Protein AF-A0A536F6Z3-F1 (afdb_monomer_lite)

Sequence (58 aa):
MEVQAIGAGAINQAVKAIAISRGYVAAGGFDLVCIPSFIDISIDGEERTGIRLLVESR

pLDDT: mean 96.07, std 2.51, range [86.44, 98.56]

Structure (mmCIF, N/CA/C/O backbone):
data_AF-A0A536F6Z3-F1
#
_entry.id   AF-A0A536F6Z3-F1
#
loop_
_atom_site.group_PDB
_atom_site.id
_atom_site.type_symbol
_atom_site.label_atom_id
_atom_site.label_alt_id
_atom_site.label_comp_id
_atom_site.label_asym_id
_atom_site.label_entity_id
_atom_site.label_seq_id
_atom_site.pdbx_PDB_ins_code
_atom_site.Cartn_x
_atom_site.Cartn_y
_atom_site.Cartn_z
_atom_site.occupancy
_atom_site.B_iso_or_equiv
_atom_site.auth_seq_id
_atom_site.auth_comp_id
_atom_site.auth_asym_id
_atom_site.auth_atom_id
_atom_site.pdbx_PDB_model_num
ATOM 1 N N . MET A 1 1 ? -4.604 1.093 -9.171 1.00 92.75 1 MET A N 1
ATOM 2 C CA . MET A 1 1 ? -5.188 0.098 -8.239 1.00 92.75 1 MET A CA 1
ATOM 3 C C . MET A 1 1 ? -5.110 0.660 -6.835 1.00 92.75 1 MET A C 1
ATOM 5 O O . MET A 1 1 ? -4.151 1.354 -6.532 1.00 92.75 1 MET A O 1
ATOM 9 N N . GLU A 1 2 ? -6.077 0.343 -5.984 1.00 95.38 2 GLU A N 1
ATOM 10 C CA . GLU A 1 2 ? -6.034 0.688 -4.564 1.00 95.38 2 GLU A CA 1
ATOM 11 C C . GLU A 1 2 ? -5.949 -0.581 -3.707 1.00 95.38 2 GLU A C 1
ATOM 13 O O . GLU A 1 2 ? -6.633 -1.566 -3.990 1.00 95.38 2 GLU A O 1
ATOM 18 N N . VAL A 1 3 ? -5.110 -0.555 -2.668 1.00 96.62 3 VAL A N 1
ATOM 19 C CA . VAL A 1 3 ? -5.046 -1.588 -1.626 1.00 96.62 3 VAL A CA 1
ATOM 20 C C . VAL A 1 3 ? -5.292 -0.935 -0.272 1.00 96.62 3 VAL A C 1
ATOM 22 O O . VAL A 1 3 ? -4.626 0.039 0.071 1.00 96.62 3 VAL A O 1
ATOM 25 N N . GLN A 1 4 ? -6.214 -1.485 0.514 1.00 96.38 4 GLN A N 1
ATOM 26 C CA . GLN A 1 4 ? -6.469 -1.054 1.888 1.00 96.38 4 GLN A CA 1
ATOM 27 C C . GLN A 1 4 ? -5.993 -2.139 2.854 1.00 96.38 4 GLN A C 1
ATOM 29 O O . GLN A 1 4 ? -6.274 -3.321 2.657 1.00 96.38 4 GLN A O 1
ATOM 34 N N . ALA A 1 5 ? -5.249 -1.747 3.885 1.00 96.81 5 ALA A N 1
ATOM 35 C CA . ALA A 1 5 ? -4.703 -2.670 4.870 1.00 96.81 5 ALA A CA 1
ATOM 36 C C . ALA A 1 5 ? -4.792 -2.092 6.286 1.00 96.81 5 ALA A C 1
ATOM 38 O O . ALA A 1 5 ? -4.483 -0.922 6.516 1.00 96.81 5 ALA A O 1
ATOM 39 N N . ILE A 1 6 ? -5.168 -2.940 7.247 1.00 96.19 6 ILE A N 1
ATOM 40 C CA . ILE A 1 6 ? -5.291 -2.587 8.665 1.00 96.19 6 ILE A CA 1
ATOM 41 C C . ILE A 1 6 ? -4.359 -3.484 9.479 1.00 96.19 6 ILE A C 1
ATOM 43 O O . ILE A 1 6 ? -4.378 -4.708 9.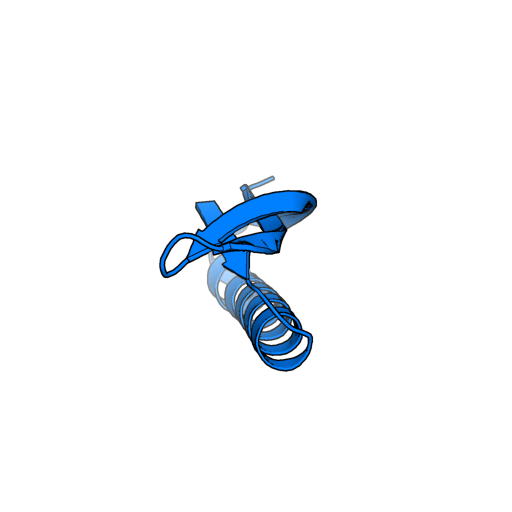351 1.00 96.19 6 ILE A O 1
ATOM 47 N N . GLY A 1 7 ? -3.541 -2.862 10.329 1.00 95.12 7 GLY A N 1
ATOM 48 C CA . GLY A 1 7 ? -2.570 -3.552 11.175 1.00 95.12 7 GLY A CA 1
ATOM 49 C C . GLY A 1 7 ? -1.238 -3.860 10.480 1.00 95.12 7 GLY A C 1
ATOM 50 O O . GLY A 1 7 ? -1.147 -4.035 9.264 1.00 95.12 7 GLY A O 1
ATOM 51 N N . ALA A 1 8 ? -0.173 -3.947 11.282 1.00 96.44 8 ALA A N 1
ATOM 52 C CA . ALA A 1 8 ? 1.207 -4.045 10.795 1.00 96.44 8 ALA A CA 1
ATOM 53 C C . ALA A 1 8 ? 1.456 -5.264 9.886 1.00 96.44 8 ALA A C 1
ATOM 55 O O . ALA A 1 8 ? 2.166 -5.161 8.885 1.00 96.44 8 ALA A O 1
ATOM 56 N N . GLY A 1 9 ? 0.849 -6.411 10.207 1.00 97.88 9 GLY A N 1
ATOM 57 C CA . GLY A 1 9 ? 0.979 -7.633 9.412 1.00 97.88 9 GLY A CA 1
ATOM 58 C C . GLY A 1 9 ? 0.405 -7.480 8.003 1.00 97.88 9 GLY A C 1
ATOM 59 O O . GLY A 1 9 ? 1.096 -7.776 7.029 1.00 97.88 9 GLY A O 1
ATOM 60 N N . ALA A 1 10 ? -0.823 -6.968 7.888 1.00 97.50 10 ALA A N 1
ATOM 61 C CA . ALA A 1 10 ? -1.481 -6.761 6.600 1.00 97.50 10 ALA A CA 1
ATOM 62 C C . ALA A 1 10 ? -0.740 -5.721 5.749 1.00 97.50 10 ALA A C 1
ATOM 64 O O . ALA A 1 10 ? -0.506 -5.956 4.566 1.00 97.50 10 ALA A O 1
ATOM 65 N N . ILE A 1 11 ? -0.294 -4.618 6.362 1.00 98.06 11 ILE A N 1
ATOM 66 C CA . ILE A 1 11 ? 0.482 -3.573 5.678 1.00 98.06 11 ILE A CA 1
ATOM 67 C C . ILE A 1 11 ? 1.791 -4.149 5.121 1.00 98.06 11 ILE A C 1
ATOM 69 O O . ILE A 1 11 ? 2.115 -3.934 3.956 1.00 98.06 11 ILE A O 1
ATOM 73 N N . ASN A 1 12 ? 2.519 -4.943 5.912 1.00 98.31 12 ASN A N 1
ATOM 74 C CA . ASN A 1 12 ? 3.743 -5.602 5.454 1.00 98.31 12 ASN A CA 1
ATOM 75 C C . ASN A 1 12 ? 3.482 -6.533 4.257 1.00 98.31 12 ASN A C 1
ATOM 77 O O . ASN A 1 12 ? 4.251 -6.534 3.297 1.00 98.31 12 ASN A O 1
ATOM 81 N N . GLN A 1 13 ? 2.391 -7.308 4.284 1.00 98.56 13 GLN A N 1
ATOM 82 C CA . GLN A 1 13 ? 2.038 -8.180 3.158 1.00 98.56 13 GLN A CA 1
ATOM 83 C C . GLN A 1 13 ? 1.639 -7.384 1.913 1.00 98.56 13 GLN A C 1
ATOM 85 O O . GLN A 1 13 ? 2.073 -7.727 0.815 1.00 98.56 13 GLN A O 1
ATOM 90 N N . ALA A 1 14 ? 0.890 -6.292 2.073 1.00 98.31 14 ALA A N 1
ATOM 91 C CA . ALA A 1 14 ? 0.526 -5.413 0.968 1.00 98.31 14 ALA A CA 1
ATOM 92 C C . ALA A 1 14 ? 1.769 -4.805 0.295 1.00 98.31 14 ALA A C 1
ATOM 94 O O . ALA A 1 14 ? 1.906 -4.864 -0.925 1.00 98.31 14 ALA A O 1
ATOM 95 N N . VAL A 1 15 ? 2.729 -4.305 1.080 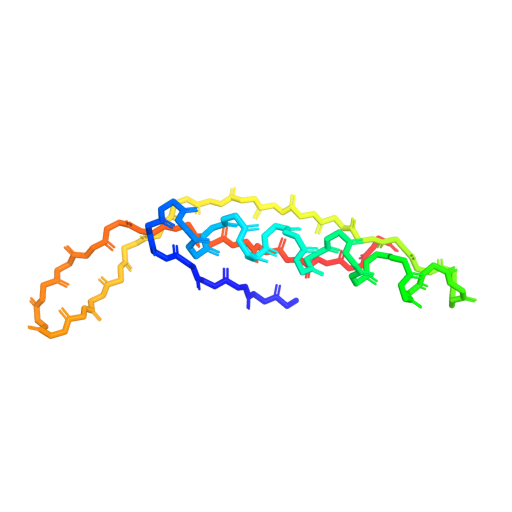1.00 98.31 15 VAL A N 1
ATOM 96 C CA . VAL A 1 15 ? 3.987 -3.752 0.550 1.00 98.31 15 VAL A CA 1
ATOM 97 C C . VAL A 1 15 ? 4.823 -4.826 -0.156 1.00 98.31 15 VAL A C 1
ATOM 99 O O . VAL A 1 15 ? 5.331 -4.581 -1.251 1.00 98.31 15 VAL A O 1
ATOM 102 N N . LYS A 1 16 ? 4.928 -6.037 0.410 1.00 98.50 16 LYS A N 1
ATOM 103 C CA . LYS A 1 16 ? 5.606 -7.170 -0.249 1.00 98.50 16 LYS A CA 1
ATOM 104 C C . LYS A 1 16 ? 4.951 -7.533 -1.580 1.00 98.50 16 LYS A C 1
ATOM 106 O O . LYS A 1 16 ? 5.658 -7.748 -2.561 1.00 98.50 16 LYS A O 1
ATOM 111 N N . ALA A 1 17 ? 3.620 -7.563 -1.630 1.00 98.44 17 ALA A N 1
ATOM 112 C CA . ALA A 1 17 ? 2.882 -7.836 -2.857 1.00 98.44 17 ALA A CA 1
ATOM 113 C C . ALA A 1 17 ? 3.149 -6.768 -3.928 1.00 98.44 17 ALA A C 1
ATOM 115 O O . ALA A 1 17 ? 3.394 -7.116 -5.079 1.00 98.44 17 ALA A O 1
ATOM 116 N N . ILE A 1 18 ? 3.190 -5.482 -3.559 1.00 97.56 18 ILE A N 1
ATOM 117 C CA . ILE A 1 18 ? 3.547 -4.393 -4.484 1.00 97.56 18 ILE A CA 1
ATOM 118 C C . ILE A 1 18 ? 4.974 -4.577 -5.018 1.00 97.56 18 ILE A C 1
ATOM 120 O O . ILE A 1 18 ? 5.196 -4.457 -6.222 1.00 97.56 18 ILE A O 1
ATOM 124 N N . ALA A 1 19 ? 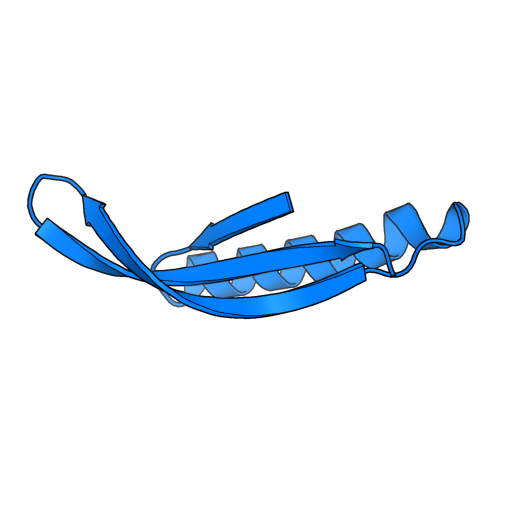5.935 -4.920 -4.155 1.00 97.88 19 ALA A N 1
ATOM 125 C CA . ALA A 1 19 ? 7.315 -5.169 -4.568 1.00 97.88 19 ALA A CA 1
ATOM 126 C C . ALA A 1 19 ? 7.433 -6.344 -5.558 1.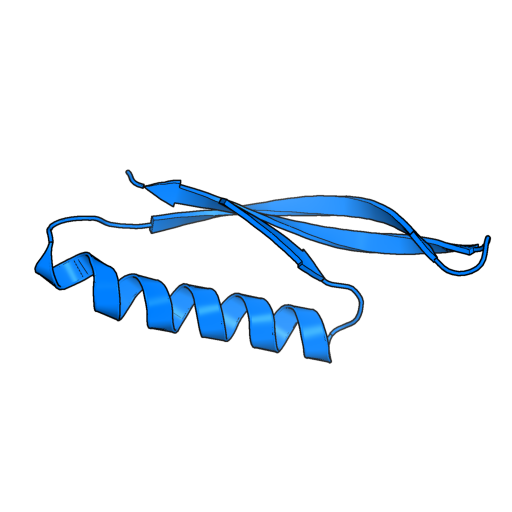00 97.88 19 ALA A C 1
ATOM 128 O O . ALA A 1 19 ? 8.148 -6.234 -6.553 1.00 97.88 19 ALA A O 1
ATOM 129 N N . ILE A 1 20 ? 6.696 -7.436 -5.330 1.00 97.88 20 ILE A N 1
ATOM 130 C CA . ILE A 1 20 ? 6.624 -8.577 -6.256 1.00 97.88 20 ILE A CA 1
ATOM 131 C C . ILE A 1 20 ? 5.989 -8.153 -7.589 1.00 97.88 20 ILE A C 1
ATOM 133 O O . ILE A 1 20 ? 6.541 -8.433 -8.652 1.00 97.88 20 ILE A O 1
ATOM 137 N N . SER A 1 21 ? 4.870 -7.426 -7.543 1.00 97.00 21 SER A N 1
ATOM 138 C CA . SER A 1 21 ? 4.161 -6.948 -8.735 1.00 97.00 21 SER A CA 1
ATOM 139 C C . SER A 1 21 ? 5.025 -6.052 -9.619 1.00 97.00 21 SER A C 1
ATOM 141 O O . SER A 1 21 ? 4.950 -6.170 -10.840 1.00 97.00 21 SER A O 1
ATOM 143 N N . ARG A 1 22 ? 5.900 -5.219 -9.033 1.00 96.75 22 ARG A N 1
ATOM 144 C CA . ARG A 1 22 ? 6.887 -4.435 -9.799 1.00 96.75 22 ARG A CA 1
ATOM 145 C C . ARG A 1 22 ? 7.783 -5.323 -10.662 1.00 96.75 22 ARG A C 1
ATOM 147 O O . ARG A 1 22 ? 8.023 -4.992 -11.816 1.00 96.75 22 ARG A O 1
ATOM 154 N N . GLY A 1 23 ? 8.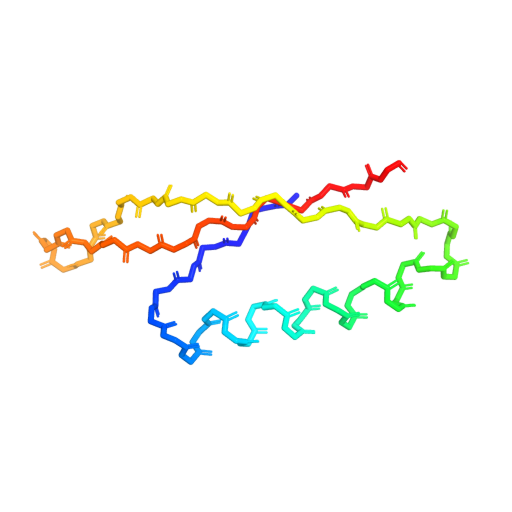227 -6.466 -10.138 1.00 96.44 23 GLY A N 1
ATOM 155 C CA . GLY A 1 23 ? 9.019 -7.434 -10.899 1.00 96.44 23 GLY A CA 1
ATOM 156 C C . GLY A 1 23 ? 8.252 -8.048 -12.073 1.00 96.44 23 GLY A C 1
ATOM 157 O O . GLY A 1 23 ? 8.814 -8.202 -13.154 1.00 96.44 23 GLY A O 1
ATOM 158 N N . TYR A 1 24 ? 6.961 -8.346 -11.893 1.00 96.88 24 TYR A N 1
ATOM 159 C CA . TYR A 1 24 ? 6.133 -8.910 -12.965 1.00 96.88 24 TYR A CA 1
ATOM 160 C C . TYR A 1 24 ? 5.892 -7.937 -14.117 1.00 96.88 24 TYR A C 1
ATOM 162 O O . TYR A 1 24 ? 5.937 -8.342 -15.278 1.00 96.88 24 TYR A O 1
ATOM 170 N N . VAL A 1 25 ? 5.643 -6.661 -13.817 1.00 95.69 25 VAL A N 1
ATOM 171 C CA . VAL A 1 25 ? 5.307 -5.672 -14.853 1.00 95.69 25 VAL A CA 1
ATOM 172 C C . VAL A 1 25 ? 6.535 -5.061 -15.534 1.00 95.69 25 VAL A C 1
ATOM 174 O O . VAL A 1 25 ? 6.410 -4.540 -16.642 1.00 95.69 25 VAL A O 1
ATOM 177 N N . ALA A 1 26 ? 7.725 -5.190 -14.934 1.00 96.06 26 ALA A N 1
ATOM 178 C CA . ALA A 1 26 ? 8.975 -4.678 -15.497 1.00 96.06 26 ALA A CA 1
ATOM 179 C C . ALA A 1 26 ? 9.289 -5.256 -16.889 1.00 96.06 26 ALA A C 1
ATOM 181 O O . ALA A 1 26 ? 9.771 -4.534 -17.760 1.00 96.06 26 ALA A O 1
ATOM 182 N N . ALA A 1 27 ? 8.963 -6.532 -17.140 1.00 93.62 27 ALA A N 1
ATOM 183 C CA . ALA A 1 27 ? 9.143 -7.159 -18.455 1.00 93.62 27 ALA A CA 1
ATOM 184 C C . ALA A 1 27 ? 8.274 -6.516 -19.556 1.00 93.62 27 ALA A C 1
ATOM 186 O O . ALA A 1 27 ? 8.625 -6.580 -20.731 1.00 93.62 27 ALA A O 1
ATOM 187 N N . GLY A 1 28 ? 7.162 -5.878 -19.177 1.00 94.56 28 GLY A N 1
ATOM 188 C CA . GLY A 1 28 ? 6.306 -5.096 -20.071 1.00 94.56 28 GLY A CA 1
ATOM 189 C C . GLY A 1 28 ? 6.730 -3.632 -20.221 1.00 94.56 28 GLY A C 1
ATOM 190 O O . GLY A 1 28 ? 6.025 -2.876 -20.879 1.00 94.56 28 GLY A O 1
ATOM 191 N N . GLY A 1 29 ? 7.845 -3.218 -19.606 1.00 94.62 29 GLY A N 1
ATOM 192 C CA . GLY A 1 29 ? 8.331 -1.836 -19.634 1.00 94.62 29 GLY A CA 1
ATOM 193 C C . GLY A 1 29 ? 7.606 -0.881 -18.679 1.00 94.62 29 GLY A C 1
ATOM 194 O O . GLY A 1 29 ? 7.834 0.323 -18.752 1.00 94.62 29 GLY A O 1
ATOM 195 N N . PHE A 1 30 ? 6.755 -1.392 -17.785 1.00 95.19 30 PHE A N 1
ATOM 196 C CA . PHE A 1 30 ? 6.052 -0.579 -16.792 1.00 95.19 30 PHE A CA 1
ATOM 197 C C . PHE A 1 30 ? 6.850 -0.475 -15.489 1.00 95.19 30 PHE A C 1
ATOM 199 O O . PHE A 1 30 ? 7.449 -1.453 -15.037 1.00 95.19 30 PHE A O 1
ATOM 206 N N . ASP A 1 31 ? 6.779 0.684 -14.835 1.00 95.38 31 ASP A N 1
ATOM 207 C CA . ASP A 1 31 ? 7.174 0.858 -13.434 1.00 95.38 31 ASP A CA 1
ATOM 208 C C . ASP A 1 31 ? 5.953 1.270 -12.608 1.00 95.38 31 ASP A C 1
ATOM 210 O O . ASP A 1 31 ? 5.039 1.918 -13.119 1.00 95.38 31 ASP A O 1
ATOM 214 N N . LEU A 1 32 ? 5.931 0.882 -11.333 1.00 96.38 32 LEU A N 1
ATOM 215 C CA . LEU A 1 32 ? 4.831 1.200 -10.424 1.00 96.38 32 LEU A CA 1
ATOM 216 C C . LEU A 1 32 ? 5.276 2.207 -9.370 1.00 96.38 32 LEU A C 1
ATOM 218 O O . LEU A 1 32 ? 6.323 2.044 -8.738 1.00 96.38 32 LEU A O 1
ATOM 222 N N . VAL A 1 33 ? 4.415 3.187 -9.115 1.00 97.56 33 VAL A N 1
ATOM 223 C CA . VAL A 1 33 ? 4.533 4.150 -8.019 1.00 97.56 33 VAL A CA 1
ATOM 224 C C . VAL A 1 33 ? 3.495 3.806 -6.954 1.00 97.56 33 VAL A C 1
ATOM 226 O O . VAL A 1 33 ? 2.346 3.518 -7.276 1.00 97.56 33 VAL A O 1
ATOM 229 N N . CYS A 1 34 ? 3.903 3.823 -5.683 1.00 97.88 34 CYS A N 1
ATOM 230 C CA . CYS A 1 34 ? 3.028 3.597 -4.534 1.00 97.88 34 CYS A CA 1
ATOM 231 C C . CYS A 1 34 ? 2.914 4.881 -3.706 1.00 97.88 34 CYS A C 1
ATOM 233 O O . CYS A 1 34 ? 3.923 5.395 -3.224 1.00 97.88 34 CYS A O 1
ATOM 235 N N . ILE A 1 35 ? 1.689 5.363 -3.505 1.00 98.31 35 ILE A N 1
ATOM 236 C CA . ILE A 1 35 ? 1.373 6.594 -2.779 1.00 98.31 35 ILE A CA 1
ATOM 237 C C . ILE A 1 35 ? 0.533 6.218 -1.546 1.00 98.31 35 ILE A C 1
ATOM 239 O O . ILE A 1 35 ? -0.664 5.944 -1.680 1.00 98.31 35 ILE A O 1
ATOM 243 N N . PRO A 1 36 ? 1.144 6.132 -0.349 1.00 98.12 36 PRO A N 1
ATOM 244 C CA . PRO A 1 36 ? 0.432 5.771 0.870 1.00 98.12 36 PRO A CA 1
ATOM 245 C C . PRO A 1 36 ? -0.338 6.961 1.460 1.00 98.12 36 PRO A C 1
ATOM 247 O O . PRO A 1 36 ? 0.138 8.096 1.444 1.00 98.12 36 PRO A O 1
ATOM 250 N N . SER A 1 37 ? -1.497 6.694 2.059 1.00 98.44 37 SER A N 1
ATOM 251 C CA . SER A 1 37 ? -2.242 7.654 2.878 1.00 98.44 37 SER A CA 1
ATOM 252 C C . SER A 1 37 ? -2.981 6.949 4.017 1.00 98.44 37 SER A C 1
ATOM 254 O O . SER A 1 37 ? -3.295 5.764 3.913 1.00 98.44 37 SER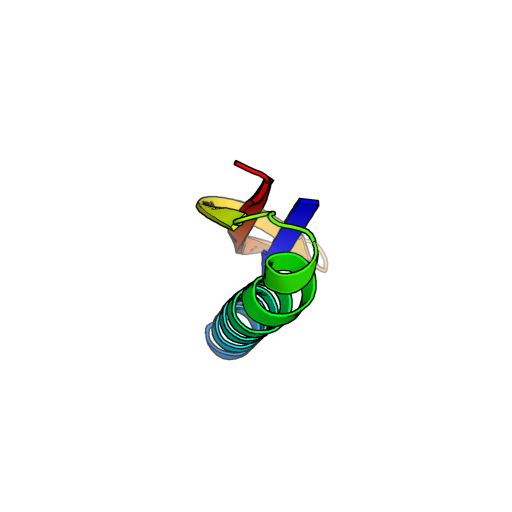 A O 1
ATOM 256 N N . PHE A 1 38 ? -3.305 7.671 5.090 1.00 98.00 38 PHE A N 1
ATOM 257 C CA . PHE A 1 38 ? -4.253 7.171 6.089 1.00 98.00 38 PHE A CA 1
ATOM 258 C C . PHE A 1 38 ? -5.670 7.117 5.510 1.00 98.00 38 PHE A C 1
ATOM 260 O O . PHE A 1 38 ? -5.999 7.858 4.579 1.00 98.00 38 PHE A O 1
ATOM 267 N N . ILE A 1 39 ? -6.483 6.214 6.048 1.00 96.94 39 ILE A N 1
ATOM 268 C CA . ILE A 1 39 ? -7.906 6.083 5.740 1.00 96.94 39 ILE A CA 1
ATOM 269 C C . ILE A 1 39 ? -8.636 5.578 6.984 1.00 96.94 39 ILE A C 1
ATOM 271 O O . ILE A 1 39 ? -8.095 4.739 7.704 1.00 96.94 39 ILE A O 1
ATOM 275 N N . ASP A 1 40 ? -9.854 6.054 7.206 1.00 96.00 40 ASP A N 1
ATOM 276 C CA . ASP A 1 40 ? -10.753 5.492 8.210 1.00 96.00 40 ASP A CA 1
ATOM 277 C C . ASP A 1 40 ? -11.672 4.464 7.546 1.00 96.00 40 ASP A C 1
ATOM 279 O O . ASP A 1 40 ? -12.244 4.703 6.480 1.00 96.00 40 ASP A O 1
ATOM 283 N N . ILE A 1 41 ? -11.756 3.279 8.146 1.00 91.56 41 ILE A N 1
ATOM 284 C CA . ILE A 1 41 ? -12.516 2.138 7.636 1.00 91.56 41 ILE A CA 1
ATOM 285 C C . ILE A 1 41 ? -13.454 1.675 8.747 1.00 91.56 41 ILE A C 1
ATOM 287 O O . ILE A 1 41 ? -13.012 1.412 9.865 1.00 91.56 41 ILE A O 1
ATOM 291 N N . SER A 1 42 ? -14.743 1.544 8.437 1.00 91.38 42 SER A N 1
ATOM 292 C CA . SER A 1 42 ? -15.724 0.969 9.359 1.00 91.38 42 SER A CA 1
ATOM 293 C C . SER A 1 42 ? -15.736 -0.556 9.237 1.00 91.38 42 SER A C 1
ATOM 295 O O . SER A 1 42 ? -15.975 -1.092 8.153 1.00 91.38 42 SER A O 1
ATOM 297 N N . ILE A 1 43 ? -15.467 -1.257 10.341 1.00 88.50 43 ILE A N 1
ATOM 298 C CA . ILE A 1 43 ? -15.523 -2.722 10.445 1.00 88.50 43 ILE A CA 1
ATOM 299 C C . ILE A 1 43 ? -16.324 -3.071 11.690 1.00 88.50 43 ILE A C 1
ATOM 301 O O . ILE A 1 43 ? -16.006 -2.600 12.777 1.00 88.50 43 ILE A O 1
ATOM 305 N N . ASP A 1 44 ? -17.368 -3.884 11.529 1.00 91.88 44 ASP A N 1
ATOM 306 C CA . ASP A 1 44 ? -18.252 -4.307 12.624 1.00 91.88 44 ASP A CA 1
ATOM 307 C C . ASP A 1 44 ? -18.841 -3.132 13.437 1.00 91.88 44 ASP A C 1
ATOM 309 O O . ASP A 1 44 ? -19.117 -3.249 14.627 1.00 91.88 44 ASP A O 1
ATOM 313 N N . GLY A 1 45 ? -19.038 -1.978 12.786 1.00 92.81 45 GLY A N 1
ATOM 314 C CA . GLY A 1 45 ? -19.539 -0.753 13.418 1.00 92.81 45 GLY A CA 1
ATOM 315 C C . GLY A 1 45 ? -18.483 0.061 14.174 1.00 92.81 45 GLY A C 1
ATOM 316 O O . GLY A 1 45 ? -18.804 1.139 14.668 1.00 92.81 45 GLY A O 1
ATOM 317 N N . GLU A 1 46 ? -17.230 -0.396 14.228 1.00 93.50 46 GLU A N 1
ATOM 318 C CA . GLU A 1 46 ? -16.106 0.351 14.794 1.00 93.50 46 GLU A CA 1
ATOM 319 C C . GLU A 1 46 ? -15.270 1.001 13.687 1.00 93.50 46 GLU A C 1
ATOM 321 O O . GLU A 1 46 ? -14.898 0.357 12.703 1.00 93.50 46 GLU A O 1
ATOM 326 N N . GLU A 1 47 ? -14.924 2.279 13.856 1.00 93.81 47 GLU A N 1
ATOM 327 C CA . GLU A 1 47 ? -13.942 2.914 12.981 1.00 93.81 47 GLU A CA 1
ATOM 328 C C . GLU A 1 47 ? -12.522 2.483 13.350 1.00 93.81 47 GLU A C 1
ATOM 330 O O . GLU A 1 47 ? -12.103 2.472 14.513 1.00 93.81 47 GLU A O 1
ATOM 335 N N . ARG A 1 48 ? -11.766 2.110 12.322 1.00 94.19 48 ARG A N 1
ATOM 336 C CA . ARG A 1 48 ? -10.361 1.736 12.401 1.00 94.19 48 ARG A CA 1
ATOM 337 C C . ARG A 1 48 ? -9.574 2.597 11.430 1.00 94.19 48 ARG A C 1
ATOM 339 O O . ARG A 1 48 ? -9.902 2.662 10.248 1.00 94.19 48 ARG A O 1
ATOM 346 N N . THR A 1 49 ? -8.469 3.161 11.900 1.00 96.00 49 THR A N 1
ATOM 347 C CA . THR A 1 49 ? -7.497 3.793 11.010 1.00 96.00 49 THR A CA 1
ATOM 348 C C . THR A 1 49 ? -6.649 2.717 10.332 1.00 96.00 49 THR A C 1
ATOM 350 O O . THR A 1 49 ? -5.994 1.899 10.985 1.00 96.00 49 THR A O 1
ATOM 353 N N . GLY A 1 50 ? -6.664 2.716 9.005 1.00 96.88 50 GLY A N 1
ATOM 354 C CA . GLY A 1 50 ? -5.856 1.867 8.141 1.00 96.88 50 GLY A CA 1
ATOM 355 C C . GLY A 1 50 ? -4.904 2.673 7.262 1.00 96.88 50 GLY A C 1
ATOM 356 O O . GLY A 1 50 ? -4.804 3.899 7.349 1.00 96.88 50 GLY A O 1
ATOM 357 N N . ILE A 1 51 ? -4.204 1.961 6.382 1.00 98.25 51 ILE A N 1
ATOM 358 C CA . ILE A 1 51 ? -3.394 2.550 5.317 1.00 98.25 51 ILE A CA 1
ATOM 359 C C . ILE A 1 51 ? -4.020 2.193 3.974 1.00 98.25 51 ILE A C 1
ATOM 361 O O . ILE A 1 51 ? -4.258 1.021 3.673 1.00 98.25 51 ILE A O 1
ATOM 365 N N . ARG A 1 52 ? -4.231 3.216 3.150 1.00 97.88 52 ARG A N 1
ATOM 366 C CA . ARG A 1 52 ? -4.520 3.094 1.727 1.00 97.88 52 ARG A CA 1
ATOM 367 C C . ARG A 1 52 ? -3.213 3.213 0.952 1.00 97.88 52 ARG A C 1
ATOM 369 O O . ARG A 1 52 ? -2.463 4.166 1.142 1.00 97.88 52 ARG A O 1
ATOM 376 N N . LEU A 1 53 ? -2.959 2.268 0.059 1.00 98.31 53 LEU A N 1
ATOM 377 C CA . LEU A 1 53 ? -1.842 2.270 -0.878 1.00 98.31 53 LEU A CA 1
ATOM 378 C C . LEU A 1 53 ? -2.411 2.433 -2.288 1.00 98.31 53 LEU A C 1
ATOM 380 O O . LEU A 1 53 ? -2.953 1.483 -2.860 1.00 98.31 53 LEU A O 1
ATOM 384 N N . LEU A 1 54 ? -2.313 3.642 -2.839 1.00 98.38 54 LEU A N 1
ATOM 385 C CA . LEU A 1 54 ? -2.624 3.885 -4.244 1.00 98.38 54 LEU A CA 1
ATOM 386 C C . LEU A 1 54 ? -1.420 3.460 -5.090 1.00 98.38 54 LEU A C 1
ATOM 388 O O . LEU A 1 54 ? -0.306 3.921 -4.851 1.00 98.38 54 LEU A O 1
ATOM 392 N N . VAL A 1 55 ? -1.642 2.570 -6.055 1.00 98.00 55 VAL A N 1
ATOM 393 C CA . VAL A 1 55 ? -0.606 2.036 -6.946 1.00 98.00 55 VAL A CA 1
ATOM 394 C C . VAL A 1 55 ? -0.950 2.364 -8.391 1.00 98.00 55 VAL A C 1
ATOM 396 O O . VAL A 1 55 ? -2.009 1.961 -8.885 1.00 98.00 55 VAL A O 1
ATOM 399 N N . GLU A 1 56 ? -0.049 3.055 -9.078 1.00 97.19 56 GLU A N 1
ATOM 400 C CA . GLU A 1 56 ? -0.239 3.531 -10.452 1.00 97.19 56 GLU A CA 1
ATOM 401 C C . GLU A 1 56 ? 0.983 3.202 -11.312 1.00 97.19 56 GLU A C 1
ATOM 403 O O . GLU A 1 56 ? 2.105 3.135 -10.806 1.00 97.19 56 GLU A O 1
ATOM 408 N N . SER A 1 57 ? 0.763 2.963 -12.607 1.00 94.50 57 SER A N 1
ATOM 409 C CA . SER A 1 57 ? 1.852 2.872 -13.581 1.00 94.50 57 SER A CA 1
ATOM 410 C C . SER A 1 57 ? 2.394 4.264 -13.877 1.00 94.50 57 SER A C 1
ATOM 412 O O . SER A 1 57 ? 1.607 5.201 -14.030 1.00 94.50 57 SER A O 1
ATOM 414 N N . ARG A 1 58 ? 3.713 4.382 -13.993 1.00 86.44 58 ARG A N 1
ATOM 415 C CA . ARG A 1 58 ? 4.366 5.610 -14.445 1.00 86.44 58 ARG A CA 1
ATOM 416 C C . ARG A 1 58 ? 4.375 5.746 -15.964 1.00 86.44 58 ARG A C 1
ATOM 418 O O . ARG A 1 58 ? 4.500 4.702 -16.639 1.00 86.44 58 ARG A O 1
#

Foldseek 3Di:
DKDKAADPVRVVVVVVVLVVVQVVCVVVVWGKDWDKDWDWDADPNDTGIIIMIDIDTD

Secondary structure (DSSP, 8-state):
-EEEE-SHHHHHHHHHHHHHHHHHHHTTT--EEEEEEEEEEEETTEEEEEEEEEEEE-

Radius of gyration: 13.06 Å; chains: 1; bounding box: 29×17×35 Å